Protein AF-A0A4Q2ZAW3-F1 (afdb_monomer_lite)

pLDDT: mean 77.74, std 11.3, range [49.44, 93.0]

Foldseek 3Di:
DVVLVVLQVVPVDQCRSLVVQLCVQLVVVLVVLVVVLLVVADVVLVVVCVVVVHDPVCCCPVGSCVRSVLVSLVSVLVSVLSSLVSSVVSCVSGRVDDLVVVLVVCVVVVVVVSNVVSVVVSVVVSVVVSVVSVVVSCVPCVPVPPPDPVVVVVVCVVCVVVVVVVVVVVVVPDPPDDD

Structure (mmCIF, N/CA/C/O backbone):
data_AF-A0A4Q2ZAW3-F1
#
_entry.id   AF-A0A4Q2ZAW3-F1
#
loop_
_atom_site.group_PDB
_atom_site.id
_atom_site.type_symbol
_atom_site.label_atom_id
_atom_site.label_alt_id
_atom_site.label_comp_id
_atom_site.label_asym_id
_atom_site.label_entity_id
_atom_site.label_seq_id
_atom_site.pdbx_PDB_ins_code
_atom_site.Cartn_x
_atom_site.Cartn_y
_atom_site.Cartn_z
_atom_site.occupancy
_atom_site.B_iso_or_equiv
_atom_site.auth_seq_id
_atom_site.auth_comp_id
_atom_site.auth_asym_id
_atom_site.auth_atom_id
_atom_site.pdbx_PDB_model_num
ATOM 1 N N . PRO A 1 1 ? 21.892 -3.979 -0.605 1.00 58.34 1 PRO A N 1
ATOM 2 C CA . PRO A 1 1 ? 22.728 -4.807 -1.514 1.00 58.34 1 PRO A CA 1
ATOM 3 C C . PRO A 1 1 ? 22.930 -6.256 -1.031 1.00 58.34 1 PRO A C 1
ATOM 5 O O . PRO A 1 1 ? 22.747 -7.171 -1.820 1.00 58.34 1 PRO A O 1
ATOM 8 N N . THR A 1 2 ? 23.252 -6.481 0.249 1.00 69.00 2 THR A N 1
ATOM 9 C CA . THR A 1 2 ? 23.641 -7.805 0.787 1.00 69.00 2 THR A CA 1
ATOM 10 C C . THR A 1 2 ? 22.485 -8.792 0.999 1.00 69.00 2 THR A C 1
ATOM 12 O O . THR A 1 2 ? 22.641 -9.984 0.761 1.00 69.00 2 THR A O 1
ATOM 15 N N . PHE A 1 3 ? 21.294 -8.330 1.390 1.00 68.94 3 PHE A N 1
ATOM 16 C CA . PHE A 1 3 ? 20.129 -9.221 1.536 1.00 68.94 3 PHE A CA 1
ATOM 17 C C . PHE A 1 3 ? 19.653 -9.809 0.203 1.00 68.94 3 PHE A C 1
ATOM 19 O O . PHE A 1 3 ? 19.208 -10.952 0.146 1.00 68.94 3 PHE A O 1
ATOM 26 N N . SER A 1 4 ? 19.793 -9.049 -0.883 1.00 66.75 4 SER A N 1
ATOM 27 C CA . SER A 1 4 ? 19.370 -9.498 -2.208 1.00 66.75 4 SER A CA 1
ATOM 28 C C . SER A 1 4 ? 20.226 -10.635 -2.747 1.00 66.75 4 SER A C 1
ATOM 30 O O . SER A 1 4 ? 19.696 -11.558 -3.356 1.00 66.75 4 SER A O 1
ATOM 32 N N . THR A 1 5 ? 21.536 -10.600 -2.501 1.00 68.25 5 THR A N 1
ATOM 33 C CA . THR A 1 5 ? 22.443 -11.668 -2.934 1.00 68.25 5 THR A CA 1
ATOM 34 C C . THR A 1 5 ? 22.176 -12.965 -2.177 1.00 68.25 5 THR A C 1
ATOM 36 O O . THR A 1 5 ? 22.236 -14.034 -2.772 1.00 68.25 5 THR A O 1
ATOM 39 N N . LEU A 1 6 ? 21.807 -12.881 -0.892 1.00 69.25 6 LEU A N 1
ATOM 40 C CA . LEU A 1 6 ? 21.395 -14.048 -0.107 1.00 69.25 6 LEU A CA 1
ATOM 41 C C . LEU A 1 6 ? 20.085 -14.654 -0.621 1.00 69.25 6 LEU A C 1
ATOM 43 O O . LEU A 1 6 ? 19.993 -15.869 -0.755 1.00 69.25 6 LEU A O 1
ATOM 47 N N . LEU A 1 7 ? 19.089 -13.829 -0.955 1.00 70.81 7 LEU A N 1
ATOM 48 C CA . LEU A 1 7 ? 17.811 -14.307 -1.493 1.00 70.81 7 LEU A CA 1
ATOM 49 C C . LEU A 1 7 ? 17.970 -15.017 -2.834 1.00 70.81 7 LEU A C 1
ATOM 51 O O . LEU A 1 7 ? 17.386 -16.078 -3.021 1.00 70.81 7 LEU A O 1
ATOM 55 N N . VAL A 1 8 ? 18.785 -14.470 -3.736 1.00 67.38 8 VAL A N 1
ATOM 56 C CA . VAL A 1 8 ? 19.089 -15.110 -5.026 1.00 67.38 8 VAL A CA 1
ATOM 57 C C . VAL A 1 8 ? 19.875 -16.412 -4.834 1.00 67.38 8 VAL A C 1
ATOM 59 O O . VAL A 1 8 ? 19.654 -17.367 -5.567 1.00 67.38 8 VAL A O 1
ATOM 62 N N . ALA A 1 9 ? 20.765 -16.479 -3.839 1.00 65.69 9 ALA A N 1
ATOM 63 C CA . ALA A 1 9 ? 21.543 -17.685 -3.560 1.00 65.69 9 ALA A CA 1
ATOM 64 C C . ALA A 1 9 ? 20.715 -18.808 -2.905 1.00 65.69 9 ALA A C 1
ATOM 66 O O . ALA A 1 9 ? 20.934 -19.980 -3.197 1.00 65.69 9 ALA A O 1
ATOM 67 N N . VAL A 1 10 ? 19.780 -18.462 -2.014 1.00 71.62 10 VAL A N 1
ATOM 68 C CA . VAL A 1 10 ? 18.961 -19.432 -1.263 1.00 71.62 10 VAL A CA 1
ATOM 69 C C . VAL A 1 10 ? 17.733 -19.883 -2.055 1.00 71.62 10 VAL A C 1
ATOM 71 O O . VAL A 1 10 ? 17.334 -21.042 -1.967 1.00 71.62 10 VAL A O 1
ATOM 74 N N . LEU A 1 11 ? 17.117 -18.991 -2.833 1.00 72.88 11 LEU A N 1
ATOM 75 C CA . LEU A 1 11 ? 15.939 -19.308 -3.634 1.00 72.88 11 LEU A CA 1
ATOM 76 C C . LEU A 1 11 ? 16.386 -19.714 -5.043 1.00 72.88 11 LEU A C 1
ATOM 78 O O . LEU A 1 11 ? 16.574 -18.869 -5.909 1.00 72.88 11 LEU A O 1
ATOM 82 N N . SER A 1 12 ? 16.516 -21.021 -5.292 1.00 59.00 12 SER A N 1
ATOM 83 C CA . SER A 1 12 ? 16.915 -21.567 -6.605 1.00 59.00 12 SER A CA 1
ATOM 84 C C . SER A 1 12 ? 15.870 -21.397 -7.724 1.00 59.00 12 SER A C 1
ATOM 86 O O . SER A 1 12 ? 16.080 -21.884 -8.831 1.00 59.00 12 SER A O 1
ATOM 88 N N . ALA A 1 13 ? 14.734 -20.746 -7.459 1.00 68.19 13 ALA A N 1
ATOM 89 C CA . ALA A 1 13 ? 13.701 -20.479 -8.458 1.00 68.19 13 ALA A CA 1
ATOM 90 C C . ALA A 1 13 ? 13.926 -19.114 -9.130 1.00 68.19 13 ALA A C 1
ATOM 92 O O . ALA A 1 13 ? 14.273 -18.147 -8.461 1.00 68.19 13 ALA A O 1
ATOM 93 N N . HIS A 1 14 ? 13.669 -19.014 -10.438 1.00 68.06 14 HIS A N 1
ATOM 94 C CA . HIS A 1 14 ? 13.950 -17.804 -11.224 1.00 68.06 14 HIS A CA 1
ATOM 95 C C . HIS A 1 14 ? 13.206 -16.543 -10.737 1.00 68.06 14 HIS A C 1
ATOM 97 O O . HIS A 1 14 ? 13.797 -15.464 -10.722 1.00 68.06 14 HIS A O 1
ATOM 103 N N . ASP A 1 15 ? 11.953 -16.676 -10.285 1.00 71.81 15 ASP A N 1
ATOM 104 C CA . ASP A 1 15 ? 11.104 -15.525 -9.923 1.00 71.81 15 ASP A CA 1
ATOM 105 C C . ASP A 1 15 ? 10.941 -15.311 -8.409 1.00 71.81 15 ASP A C 1
ATOM 107 O O . ASP A 1 15 ? 10.597 -14.216 -7.956 1.00 71.81 15 ASP A O 1
ATOM 111 N N . ALA A 1 16 ? 11.223 -16.331 -7.593 1.00 78.44 16 ALA A N 1
ATOM 112 C CA . ALA A 1 16 ? 11.040 -16.267 -6.142 1.00 78.44 16 ALA A CA 1
ATOM 113 C C . ALA A 1 16 ? 11.877 -15.169 -5.442 1.00 78.44 16 ALA A C 1
ATOM 115 O O . ALA A 1 16 ? 11.331 -14.506 -4.553 1.00 78.44 16 ALA A O 1
ATOM 116 N N . PRO A 1 17 ? 13.145 -14.897 -5.830 1.00 79.62 17 PRO A N 1
ATOM 117 C CA . PRO A 1 17 ? 13.932 -13.819 -5.234 1.00 79.62 17 PRO A CA 1
ATOM 118 C C . PRO A 1 17 ? 13.275 -12.447 -5.388 1.00 79.62 17 PRO A C 1
ATOM 120 O O . PRO A 1 17 ? 13.340 -11.631 -4.469 1.00 79.62 17 PRO A O 1
ATOM 123 N N . LYS A 1 18 ? 12.604 -12.201 -6.522 1.00 81.44 18 LYS A N 1
ATOM 124 C CA . LYS A 1 18 ? 11.957 -10.916 -6.810 1.00 81.44 18 LYS A CA 1
ATOM 125 C C . LYS A 1 18 ? 10.805 -10.660 -5.840 1.00 81.44 18 LYS A C 1
ATOM 127 O O . LYS A 1 18 ? 10.748 -9.616 -5.196 1.00 81.44 18 LYS A O 1
ATOM 132 N N . VAL A 1 19 ? 9.925 -11.648 -5.675 1.00 85.06 19 VAL A N 1
ATOM 133 C CA . VAL A 1 19 ? 8.764 -11.547 -4.776 1.00 85.06 19 VAL A CA 1
ATOM 134 C C . VAL A 1 19 ? 9.204 -11.429 -3.318 1.00 85.06 19 VAL A C 1
ATOM 136 O O . VAL A 1 19 ? 8.680 -10.598 -2.577 1.00 85.06 19 VAL A O 1
ATOM 139 N N . ALA A 1 20 ? 10.200 -12.214 -2.906 1.00 85.44 20 ALA A N 1
ATOM 140 C CA . ALA A 1 20 ? 10.709 -12.182 -1.541 1.00 85.44 20 ALA A CA 1
ATOM 141 C C . ALA A 1 20 ? 11.342 -10.827 -1.177 1.00 85.44 20 ALA A C 1
ATOM 143 O O . ALA A 1 20 ? 11.163 -10.350 -0.056 1.00 85.44 20 ALA A O 1
ATOM 144 N N . LEU A 1 21 ? 12.026 -10.176 -2.125 1.00 85.31 21 LEU A N 1
ATOM 145 C CA . LEU A 1 21 ? 12.571 -8.829 -1.937 1.00 85.31 21 LEU A CA 1
ATOM 146 C C . LEU A 1 21 ? 11.481 -7.794 -1.685 1.00 85.31 21 LEU A C 1
ATOM 148 O O . LEU A 1 21 ? 11.589 -7.020 -0.734 1.00 85.31 21 LEU A O 1
ATOM 152 N N . VAL A 1 22 ? 10.426 -7.802 -2.504 1.00 88.69 22 VAL A N 1
ATOM 153 C CA . VAL A 1 22 ? 9.289 -6.895 -2.310 1.00 88.69 22 VAL A CA 1
ATOM 154 C C . VAL A 1 22 ? 8.639 -7.161 -0.957 1.00 88.69 22 VAL A C 1
ATOM 156 O O . VAL A 1 22 ? 8.457 -6.230 -0.179 1.00 88.69 22 VAL A O 1
ATOM 159 N N . PHE A 1 23 ? 8.381 -8.430 -0.632 1.00 88.62 23 PHE A N 1
ATOM 160 C CA . PHE A 1 23 ? 7.751 -8.820 0.625 1.00 88.62 23 PHE A CA 1
ATOM 161 C C . PHE A 1 23 ? 8.530 -8.323 1.848 1.00 88.62 23 PHE A C 1
ATOM 163 O O . PHE A 1 23 ? 7.966 -7.645 2.706 1.00 88.62 23 PHE A O 1
ATOM 170 N N . ILE A 1 24 ? 9.832 -8.606 1.916 1.00 87.88 24 ILE A N 1
ATOM 171 C CA . ILE A 1 24 ? 10.682 -8.195 3.041 1.00 87.88 24 ILE A CA 1
ATOM 172 C C . ILE A 1 24 ? 10.792 -6.666 3.107 1.00 87.88 24 ILE A C 1
ATOM 174 O O . ILE A 1 24 ? 10.762 -6.100 4.198 1.00 87.88 24 ILE A O 1
ATOM 178 N N . GLY A 1 25 ? 10.866 -5.992 1.957 1.00 86.81 25 GLY A N 1
ATOM 179 C CA . GLY A 1 25 ? 10.927 -4.534 1.879 1.00 86.81 25 GLY A CA 1
ATOM 180 C C . GLY A 1 25 ? 9.664 -3.830 2.381 1.00 86.81 25 GLY A C 1
ATOM 181 O O . GLY A 1 25 ? 9.747 -2.754 2.976 1.00 86.81 25 GLY A O 1
ATOM 182 N N . THR A 1 26 ? 8.492 -4.441 2.190 1.00 90.19 26 THR A N 1
ATOM 183 C CA . THR A 1 26 ? 7.205 -3.826 2.542 1.00 90.19 26 THR A CA 1
ATOM 184 C C . THR A 1 26 ? 6.646 -4.285 3.882 1.00 90.19 26 THR A C 1
ATOM 186 O O . THR A 1 26 ? 5.933 -3.518 4.527 1.00 90.19 26 THR A O 1
ATOM 189 N N . VAL A 1 27 ? 6.944 -5.511 4.331 1.00 90.50 27 VAL A N 1
ATOM 190 C CA . VAL A 1 27 ? 6.265 -6.116 5.491 1.00 90.50 27 VAL A CA 1
ATOM 191 C C . VAL A 1 27 ? 6.503 -5.331 6.780 1.00 90.50 27 VAL A C 1
ATOM 193 O O . VAL A 1 27 ? 5.560 -5.079 7.528 1.00 90.50 27 VAL A O 1
ATOM 196 N N . PHE A 1 28 ? 7.734 -4.867 7.018 1.00 90.31 28 PHE A N 1
ATOM 197 C CA . PHE A 1 28 ? 8.068 -4.116 8.230 1.00 90.31 28 PHE A CA 1
ATOM 198 C C . PHE A 1 28 ? 7.324 -2.781 8.288 1.00 90.31 28 PHE A C 1
ATOM 200 O O . PHE A 1 28 ? 6.728 -2.445 9.311 1.00 90.31 28 PHE A O 1
ATOM 207 N N . GLN A 1 29 ? 7.300 -2.049 7.173 1.00 90.75 29 GLN A N 1
ATOM 208 C CA . GLN A 1 29 ? 6.582 -0.782 7.087 1.00 90.75 29 GLN A CA 1
ATOM 209 C C . GLN A 1 29 ? 5.069 -0.992 7.198 1.00 90.75 29 GLN A C 1
ATOM 211 O O . GLN A 1 29 ? 4.393 -0.224 7.879 1.00 90.75 29 GLN A O 1
ATOM 216 N N . MET A 1 30 ? 4.540 -2.054 6.584 1.00 92.75 30 MET A N 1
ATOM 217 C CA . MET A 1 30 ? 3.120 -2.391 6.650 1.00 92.75 30 MET A CA 1
ATOM 218 C C . MET A 1 30 ? 2.662 -2.618 8.092 1.00 92.75 30 MET A C 1
ATOM 220 O O . MET A 1 30 ? 1.658 -2.045 8.504 1.00 92.75 30 MET A O 1
ATOM 224 N N . VAL A 1 31 ? 3.416 -3.381 8.890 1.00 93.00 31 VAL A N 1
ATOM 225 C CA . VAL A 1 31 ? 3.076 -3.633 10.302 1.00 93.00 31 VAL A CA 1
ATOM 226 C C . VAL A 1 31 ? 3.052 -2.337 11.119 1.00 93.00 31 VAL A C 1
ATOM 228 O O . VAL A 1 31 ? 2.126 -2.122 11.904 1.00 93.00 31 VAL A O 1
ATOM 231 N N . LEU A 1 32 ? 4.030 -1.447 10.917 1.00 92.62 32 LEU A N 1
ATOM 232 C CA . LEU A 1 32 ? 4.093 -0.161 11.620 1.00 92.62 32 LEU A CA 1
ATOM 233 C C . LEU A 1 32 ? 2.906 0.740 11.278 1.00 92.62 32 LEU A C 1
ATOM 235 O O . LEU A 1 32 ? 2.297 1.335 12.169 1.00 92.62 32 LEU A O 1
ATOM 239 N N . VAL A 1 33 ? 2.569 0.820 9.992 1.00 92.44 33 VAL A N 1
ATOM 240 C CA . VAL A 1 33 ? 1.446 1.620 9.507 1.00 92.44 33 VAL A CA 1
ATOM 241 C C . VAL A 1 33 ? 0.134 1.073 10.064 1.00 92.44 33 VAL A C 1
ATOM 243 O O . VAL A 1 33 ? -0.581 1.818 10.721 1.00 92.44 33 VAL A O 1
ATOM 246 N N . VAL A 1 34 ? -0.119 -0.235 9.951 1.00 91.81 34 VAL A N 1
ATOM 247 C CA . VAL A 1 34 ? -1.325 -0.877 10.503 1.00 91.81 34 VAL A CA 1
ATOM 248 C C . VAL A 1 34 ? -1.453 -0.643 12.011 1.00 91.81 34 VAL A C 1
ATOM 250 O O . VAL A 1 34 ? -2.538 -0.324 12.495 1.00 91.81 34 VAL A O 1
ATOM 253 N N . SER A 1 35 ? -0.356 -0.748 12.771 1.00 91.81 35 SER A N 1
ATOM 254 C CA . SER A 1 35 ? -0.375 -0.475 14.215 1.00 91.81 35 SER A CA 1
ATOM 255 C C . SER A 1 35 ? -0.674 0.988 14.546 1.00 91.81 35 SER A C 1
ATOM 257 O O . SER A 1 35 ? -1.182 1.273 15.631 1.00 91.81 35 SER A O 1
ATOM 259 N N . LYS A 1 36 ? -0.318 1.925 13.665 1.00 91.31 36 LYS A N 1
ATOM 260 C CA . LYS A 1 36 ? -0.669 3.336 13.818 1.00 91.31 36 LYS A CA 1
ATOM 261 C C . LYS A 1 36 ? -2.146 3.548 13.495 1.00 91.31 36 LYS A C 1
ATOM 263 O O . LYS A 1 36 ? -2.834 4.197 14.275 1.00 91.31 36 LYS A O 1
ATOM 268 N N . THR A 1 37 ? -2.641 2.970 12.403 1.00 89.81 37 THR A N 1
ATOM 269 C CA . THR A 1 37 ? -4.038 3.091 11.964 1.00 89.81 37 THR A CA 1
ATOM 270 C C . THR A 1 37 ? -5.011 2.525 12.995 1.00 89.81 37 THR A C 1
ATOM 272 O O . THR A 1 37 ? -6.030 3.147 13.282 1.00 89.81 37 THR A O 1
ATOM 275 N N . THR A 1 38 ? -4.686 1.385 13.615 1.00 88.81 38 THR A N 1
ATOM 276 C CA . THR A 1 38 ? -5.524 0.780 14.667 1.00 88.81 38 THR A CA 1
ATOM 277 C C . THR A 1 38 ? -5.668 1.670 15.900 1.00 88.81 38 THR A C 1
ATOM 279 O O . THR A 1 38 ? -6.713 1.649 16.543 1.00 88.81 38 THR A O 1
ATOM 282 N N . ARG A 1 39 ? -4.656 2.489 16.211 1.00 87.19 39 ARG A N 1
ATOM 283 C CA . ARG A 1 39 ? -4.675 3.438 17.338 1.00 87.19 39 ARG A CA 1
ATOM 284 C C . ARG A 1 39 ? -5.457 4.723 17.060 1.00 87.19 39 ARG A C 1
ATOM 286 O O . ARG A 1 39 ? -5.699 5.472 17.997 1.00 87.19 39 ARG A O 1
ATOM 293 N N . LEU A 1 40 ? -5.825 4.995 15.806 1.00 85.31 40 LEU A N 1
ATOM 294 C CA . LEU A 1 40 ? -6.635 6.166 15.440 1.00 85.31 40 LEU A CA 1
ATOM 295 C C . LEU A 1 40 ? -8.133 5.961 15.703 1.00 85.31 40 LEU A C 1
ATOM 297 O O . LEU A 1 40 ? -8.907 6.903 15.545 1.00 85.31 40 LEU A O 1
ATOM 301 N N . LEU A 1 41 ? -8.549 4.745 16.063 1.00 87.94 41 LEU A N 1
ATOM 302 C CA . LEU A 1 41 ? -9.934 4.444 16.402 1.00 87.94 41 LEU A CA 1
ATOM 303 C C . LEU A 1 41 ? -10.342 5.162 17.696 1.00 87.94 41 LEU A C 1
ATOM 305 O O . LEU A 1 41 ? -9.585 5.170 18.666 1.00 87.94 41 LEU A O 1
ATOM 309 N N . ASP A 1 42 ? -11.553 5.718 17.714 1.00 87.31 42 ASP A N 1
ATOM 310 C CA . ASP A 1 42 ? -12.106 6.374 18.897 1.00 87.31 42 ASP A CA 1
ATOM 311 C C . ASP A 1 42 ? -12.270 5.361 20.051 1.00 87.31 42 ASP A C 1
ATOM 313 O O . ASP A 1 42 ? -13.002 4.373 19.892 1.00 87.31 42 ASP A O 1
ATOM 317 N N . PRO A 1 43 ? -11.622 5.573 21.213 1.00 86.88 43 PRO A N 1
ATOM 318 C CA . PRO A 1 43 ? -11.788 4.703 22.373 1.00 86.88 43 PRO A CA 1
ATOM 319 C C . PRO A 1 43 ? -13.248 4.599 22.839 1.00 86.88 43 PRO A C 1
ATOM 321 O O . PRO A 1 43 ? -13.631 3.543 23.343 1.00 86.88 43 PRO A O 1
ATOM 324 N N . ALA A 1 44 ? -14.093 5.608 22.590 1.00 88.12 44 ALA A N 1
ATOM 325 C CA . ALA A 1 44 ? -15.511 5.568 22.950 1.00 88.12 44 ALA A CA 1
ATOM 326 C C . ALA A 1 44 ? -16.277 4.442 22.230 1.00 88.12 44 ALA A C 1
ATOM 328 O O . ALA A 1 44 ? -17.154 3.809 22.821 1.00 88.12 44 ALA A O 1
ATOM 329 N N . LEU A 1 45 ? -15.916 4.126 20.977 1.00 87.19 45 LEU A N 1
ATOM 330 C CA . LEU A 1 45 ? -16.489 2.985 20.244 1.00 87.19 45 LEU A CA 1
ATOM 331 C C . LEU A 1 45 ? -16.106 1.652 20.898 1.00 87.19 45 LEU A C 1
ATOM 333 O O . LEU A 1 45 ? -16.895 0.705 20.912 1.00 87.19 45 LEU A O 1
ATOM 337 N N . LEU A 1 46 ? -14.895 1.582 21.453 1.00 88.88 46 LEU A N 1
ATOM 338 C CA . LEU A 1 46 ? -14.388 0.406 22.147 1.00 88.88 46 LEU A CA 1
ATOM 339 C C . LEU A 1 46 ? -15.091 0.201 23.492 1.00 88.88 46 LEU A C 1
ATOM 341 O O . LEU A 1 46 ? -15.455 -0.926 23.825 1.00 88.88 46 LEU A O 1
ATOM 345 N N . GLU A 1 47 ? -15.289 1.281 24.247 1.00 89.69 47 GLU A N 1
ATOM 346 C CA . GLU A 1 47 ? -15.981 1.273 25.537 1.00 89.69 47 GLU A CA 1
ATOM 347 C C . GLU A 1 47 ? -17.467 0.932 25.371 1.00 89.69 47 GLU A C 1
ATOM 349 O O . GLU A 1 47 ? -17.975 0.056 26.069 1.00 89.69 47 GLU A O 1
ATOM 354 N N . ALA A 1 48 ? -18.152 1.522 24.385 1.00 89.75 48 ALA A N 1
ATOM 355 C CA . ALA A 1 48 ? -19.553 1.217 24.086 1.00 89.75 48 ALA A CA 1
ATOM 356 C C . ALA A 1 48 ? -19.770 -0.256 23.693 1.00 89.75 48 ALA A C 1
ATOM 358 O O . ALA A 1 48 ? -20.747 -0.888 24.094 1.00 89.75 48 ALA A O 1
ATOM 359 N N . ALA A 1 49 ? -18.846 -0.846 22.933 1.00 89.31 49 ALA A N 1
ATOM 360 C CA . ALA A 1 49 ? -18.920 -2.264 22.592 1.00 89.31 49 ALA A CA 1
ATOM 361 C C . ALA A 1 49 ? -18.714 -3.172 23.816 1.00 89.31 49 ALA A C 1
ATOM 363 O O . ALA A 1 49 ? -19.350 -4.223 23.926 1.00 89.31 49 ALA A O 1
ATOM 364 N N . GLN A 1 50 ? -17.842 -2.770 24.745 1.00 89.75 50 GLN A N 1
ATOM 365 C CA . GLN A 1 50 ? -17.596 -3.507 25.985 1.00 89.75 50 GLN A CA 1
ATOM 366 C C . GLN A 1 50 ? -18.798 -3.449 26.934 1.00 89.75 50 GLN A C 1
ATOM 368 O O . GLN A 1 50 ? -19.148 -4.478 27.511 1.00 89.75 50 GLN A O 1
ATOM 373 N N . THR A 1 51 ? -19.481 -2.303 27.051 1.00 91.38 51 THR A N 1
ATOM 374 C CA . THR A 1 51 ? -20.700 -2.186 27.877 1.00 91.38 51 THR A CA 1
ATOM 375 C C . THR A 1 51 ? -21.867 -3.009 27.326 1.00 91.38 51 THR A C 1
ATOM 377 O O . THR A 1 51 ? -22.666 -3.530 28.099 1.00 91.38 51 THR A O 1
ATOM 380 N N . LEU A 1 52 ? -21.920 -3.216 26.007 1.00 90.19 52 LEU A N 1
ATOM 381 C CA . LEU A 1 52 ? -22.864 -4.122 25.338 1.00 90.19 52 LEU A CA 1
ATOM 382 C C . LEU A 1 52 ? -22.492 -5.615 25.463 1.00 90.19 52 LEU A C 1
ATOM 384 O O . LEU A 1 52 ? -23.197 -6.471 24.928 1.00 90.19 52 LEU A O 1
ATOM 388 N N . GLY A 1 53 ? -21.398 -5.954 26.155 1.00 89.94 53 GLY A N 1
ATOM 389 C CA . GLY A 1 53 ? -20.978 -7.338 26.392 1.00 89.94 53 GLY A CA 1
ATOM 390 C C . GLY A 1 53 ? -20.269 -8.003 25.207 1.00 89.94 53 GLY A C 1
ATOM 391 O O . GLY A 1 53 ? -20.258 -9.234 25.107 1.00 89.94 53 GLY A O 1
ATOM 392 N N . ALA A 1 54 ? -19.678 -7.228 24.290 1.00 88.25 54 ALA A N 1
ATOM 393 C CA . ALA A 1 54 ? -18.964 -7.788 23.145 1.00 88.25 54 ALA A CA 1
ATOM 394 C C . ALA A 1 54 ? -17.744 -8.621 23.579 1.00 88.25 54 ALA A C 1
ATOM 396 O O . ALA A 1 54 ? -16.890 -8.182 24.351 1.00 88.25 54 ALA A O 1
ATOM 397 N N . LYS A 1 55 ? -17.616 -9.830 23.021 1.00 90.31 55 LYS A N 1
ATOM 398 C CA . LYS A 1 55 ? -16.432 -10.685 23.214 1.00 90.31 55 LYS A CA 1
ATOM 399 C C . LYS A 1 55 ? -15.212 -10.097 22.480 1.00 90.31 55 LYS A C 1
ATOM 401 O O . LYS A 1 55 ? -15.394 -9.470 21.438 1.00 90.31 55 LYS A O 1
ATOM 406 N N . PRO A 1 56 ? -13.962 -10.399 22.891 1.00 86.06 56 PRO A N 1
ATOM 407 C CA . PRO A 1 56 ? -12.753 -9.849 22.259 1.00 86.06 56 PRO A CA 1
ATOM 408 C C . PRO A 1 56 ? -12.681 -10.060 20.739 1.00 86.06 56 PRO A C 1
ATOM 410 O O . PRO A 1 56 ? -12.291 -9.166 19.996 1.00 86.06 56 PRO A O 1
ATOM 413 N N . ARG A 1 57 ? -13.119 -11.229 20.250 1.00 89.56 57 ARG A N 1
ATOM 414 C CA . ARG A 1 57 ? -13.187 -11.512 18.806 1.00 89.56 57 ARG A CA 1
ATOM 415 C C . ARG A 1 57 ? -14.214 -10.636 18.084 1.00 89.56 57 ARG A C 1
ATOM 417 O O . ARG A 1 57 ? -13.921 -10.134 17.008 1.00 89.56 57 ARG A O 1
ATOM 424 N N . GLN A 1 58 ? -15.379 -10.432 18.696 1.00 87.25 58 GLN A N 1
ATOM 425 C CA . GLN A 1 58 ? -16.463 -9.608 18.155 1.00 87.25 58 GLN A CA 1
ATOM 426 C C . GLN A 1 58 ? -16.076 -8.126 18.133 1.00 87.25 58 GLN A C 1
ATOM 428 O O . GLN A 1 58 ? -16.422 -7.408 17.204 1.00 87.25 58 GLN A O 1
ATOM 433 N N . LEU A 1 59 ? -15.306 -7.688 19.126 1.00 87.81 59 LEU A N 1
ATOM 434 C CA . LEU A 1 59 ? -14.774 -6.335 19.218 1.00 87.81 59 LEU A CA 1
ATOM 435 C C . LEU A 1 59 ? -13.795 -6.053 18.062 1.00 87.81 59 LEU A C 1
ATOM 437 O O . LEU A 1 59 ? -13.904 -5.024 17.398 1.00 87.81 59 LEU A O 1
ATOM 441 N N . ILE A 1 60 ? -12.917 -7.007 17.726 1.00 88.12 60 ILE A N 1
ATOM 442 C CA . ILE A 1 60 ? -12.014 -6.875 16.573 1.00 88.12 60 ILE A CA 1
ATOM 443 C C . ILE A 1 60 ? -12.795 -6.860 15.254 1.00 88.12 60 ILE A C 1
ATOM 445 O O . ILE A 1 60 ? -12.609 -5.946 14.457 1.00 88.12 60 ILE A O 1
ATOM 449 N N . THR A 1 61 ? -13.662 -7.843 14.999 1.00 87.88 61 THR A N 1
ATOM 450 C CA . THR A 1 61 ? -14.292 -7.995 13.675 1.00 87.88 61 THR A CA 1
ATOM 451 C C . THR A 1 61 ? -15.412 -6.998 13.409 1.00 87.88 61 THR A C 1
ATOM 453 O O . THR A 1 61 ? -15.572 -6.582 12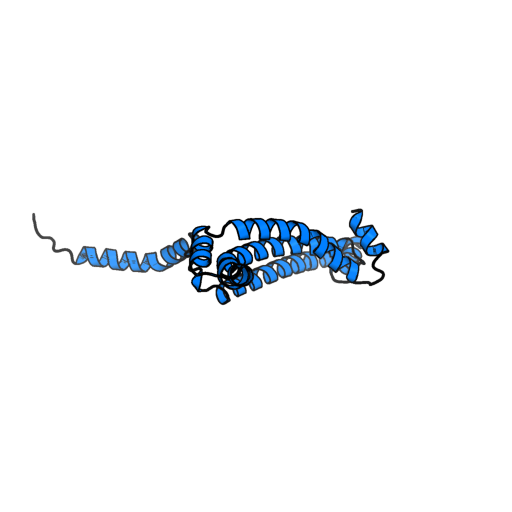.267 1.00 87.88 61 THR A O 1
ATOM 456 N N . ASN A 1 62 ? -16.186 -6.614 14.429 1.00 86.62 62 ASN A N 1
ATOM 457 C CA . ASN A 1 62 ? -17.409 -5.826 14.237 1.00 86.62 62 ASN A CA 1
ATOM 458 C C . ASN A 1 62 ? -17.241 -4.347 14.593 1.00 86.62 62 ASN A C 1
ATOM 460 O O . ASN A 1 62 ? -18.095 -3.552 14.220 1.00 86.62 62 ASN A O 1
ATOM 464 N N . VAL A 1 63 ? -16.178 -3.975 15.312 1.00 86.62 63 VAL A N 1
ATOM 465 C CA . VAL A 1 63 ? -15.947 -2.586 15.741 1.00 86.62 63 VAL A CA 1
ATOM 466 C C . VAL A 1 63 ? -14.639 -2.070 15.169 1.00 86.62 63 VAL A C 1
ATOM 468 O O . VAL A 1 63 ? -14.642 -1.114 14.398 1.00 86.62 63 VAL A O 1
ATOM 471 N N . VAL A 1 64 ? -13.524 -2.737 15.485 1.00 87.19 64 VAL A N 1
ATOM 472 C CA . VAL A 1 64 ? -12.199 -2.274 15.056 1.00 87.19 64 VAL A CA 1
ATOM 473 C C . VAL A 1 64 ? -12.070 -2.359 13.543 1.00 87.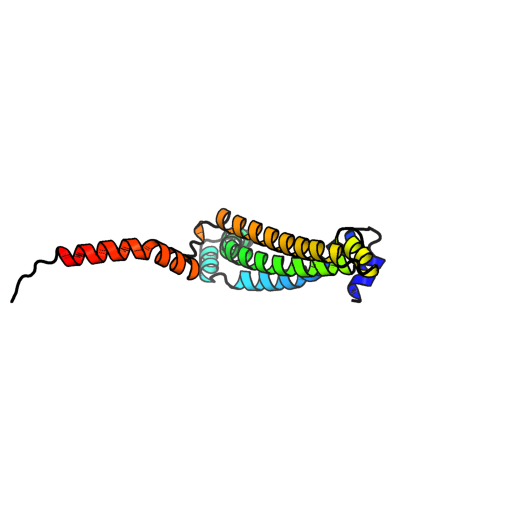19 64 VAL A C 1
ATOM 475 O O . VAL A 1 64 ? -11.825 -1.338 12.910 1.00 87.19 64 VAL A O 1
ATOM 478 N N . LEU A 1 65 ? -12.276 -3.545 12.961 1.00 87.19 65 LEU A N 1
ATOM 479 C CA . LEU A 1 65 ? -12.082 -3.793 11.534 1.00 87.19 65 LEU A CA 1
ATOM 480 C C . LEU A 1 65 ? -12.883 -2.818 10.652 1.00 87.19 65 LEU A C 1
ATOM 482 O O . LEU A 1 65 ? -12.240 -2.149 9.849 1.00 87.19 65 LEU A O 1
ATOM 486 N N . PRO A 1 66 ? -14.218 -2.657 10.802 1.00 85.94 66 PRO A N 1
ATOM 487 C CA . PRO A 1 66 ? -14.978 -1.704 9.991 1.00 85.94 66 PRO A CA 1
ATOM 488 C C . PRO A 1 66 ? -14.657 -0.241 10.324 1.00 85.94 66 PRO A C 1
ATOM 490 O O . PRO A 1 66 ? -14.671 0.590 9.419 1.00 85.94 66 PRO A O 1
ATOM 493 N N . GLY A 1 67 ? -14.332 0.081 11.582 1.00 85.38 67 GLY A N 1
ATOM 494 C CA . GLY A 1 67 ? -14.018 1.449 12.001 1.00 85.38 67 GLY A CA 1
ATOM 495 C C . GLY A 1 67 ? -12.699 1.978 11.433 1.00 85.38 67 GLY A C 1
ATOM 496 O O . GLY A 1 67 ? -12.594 3.161 11.118 1.00 85.38 67 GLY A O 1
ATOM 497 N N . ILE A 1 68 ? -11.695 1.111 11.258 1.00 89.19 68 ILE A N 1
ATOM 498 C CA . ILE A 1 68 ? -10.394 1.506 10.694 1.00 89.19 68 ILE A CA 1
ATOM 499 C C . ILE A 1 68 ? -10.270 1.239 9.197 1.00 89.19 68 ILE A C 1
ATOM 501 O O . ILE A 1 68 ? -9.342 1.756 8.584 1.00 89.19 68 ILE A O 1
ATOM 505 N N . LEU A 1 69 ? -11.170 0.445 8.609 1.00 86.81 69 LEU A N 1
ATOM 506 C CA . LEU A 1 69 ? -11.113 0.007 7.214 1.00 86.81 69 LEU A CA 1
ATOM 507 C C . LEU A 1 69 ? -10.848 1.137 6.194 1.00 86.81 69 LEU A C 1
ATOM 509 O O . LEU A 1 69 ? -9.958 0.957 5.362 1.00 86.81 69 LEU A O 1
ATOM 513 N N . PRO A 1 70 ? -11.525 2.304 6.250 1.00 83.38 70 PRO A N 1
ATOM 514 C CA . PRO A 1 70 ? -11.260 3.390 5.302 1.00 83.38 70 PRO A CA 1
ATOM 515 C C . PRO A 1 70 ? -9.884 4.040 5.501 1.00 83.38 70 PRO A C 1
ATOM 517 O O . PRO A 1 70 ? -9.188 4.359 4.535 1.00 83.38 70 PRO A O 1
ATOM 520 N N . ASN A 1 71 ? -9.439 4.212 6.748 1.00 85.69 71 ASN A N 1
ATOM 521 C CA . ASN A 1 71 ? -8.099 4.732 7.033 1.00 85.69 71 ASN A CA 1
ATOM 522 C C . ASN A 1 71 ? -7.024 3.725 6.603 1.00 85.69 71 ASN A C 1
ATOM 524 O O . ASN A 1 71 ? -6.051 4.100 5.955 1.00 85.69 71 ASN A O 1
ATOM 528 N N . LEU A 1 72 ? -7.260 2.439 6.864 1.00 88.69 72 LEU A N 1
ATOM 529 C CA . LEU A 1 72 ? -6.393 1.342 6.458 1.00 88.69 72 LEU A CA 1
ATOM 530 C C . LEU A 1 72 ? -6.266 1.271 4.936 1.00 88.69 72 LEU A C 1
ATOM 532 O O . LEU A 1 72 ? -5.172 1.054 4.433 1.00 88.69 72 LEU A O 1
ATOM 536 N N . TYR A 1 73 ? -7.349 1.499 4.194 1.00 86.88 73 TYR A N 1
ATOM 537 C CA . TYR A 1 73 ? -7.305 1.538 2.735 1.00 86.88 73 TYR A CA 1
ATOM 538 C C . TYR A 1 73 ? -6.404 2.668 2.210 1.00 86.88 73 TYR A C 1
ATOM 540 O O . TYR A 1 73 ? -5.573 2.449 1.327 1.00 86.88 73 TYR A O 1
ATOM 548 N N . ASN A 1 74 ? -6.529 3.872 2.775 1.00 85.44 74 ASN A N 1
ATOM 549 C CA . ASN A 1 74 ? -5.672 5.006 2.412 1.00 85.44 74 ASN A CA 1
ATOM 550 C C . ASN A 1 74 ? -4.194 4.714 2.697 1.00 85.44 74 ASN A C 1
ATOM 552 O O . ASN A 1 74 ? -3.327 4.968 1.861 1.00 85.44 74 ASN A O 1
ATOM 556 N N . ASP A 1 75 ? -3.922 4.124 3.854 1.00 89.62 75 ASP A N 1
ATOM 557 C CA . ASP A 1 75 ? -2.586 3.721 4.266 1.00 89.62 75 ASP A CA 1
ATOM 558 C C . ASP A 1 75 ? -2.012 2.605 3.372 1.00 89.62 75 ASP A C 1
ATOM 560 O O . ASP A 1 75 ? -0.850 2.666 2.964 1.00 89.62 75 ASP A O 1
ATOM 564 N N . LEU A 1 76 ? -2.832 1.623 2.981 1.00 87.88 76 LEU A N 1
ATOM 565 C CA . LEU A 1 76 ? -2.462 0.571 2.031 1.00 87.88 76 LEU A CA 1
ATOM 566 C C . LEU A 1 76 ? -2.110 1.138 0.654 1.00 87.88 76 LEU A C 1
ATOM 568 O O . LEU A 1 76 ? -1.178 0.650 0.021 1.00 87.88 76 LEU A O 1
ATOM 572 N N . ARG A 1 77 ? -2.791 2.193 0.196 1.00 85.50 77 ARG A N 1
ATOM 573 C CA . ARG A 1 77 ? -2.434 2.869 -1.060 1.00 85.50 77 ARG A CA 1
ATOM 574 C C . ARG A 1 77 ? -1.050 3.512 -0.987 1.00 85.50 77 ARG A C 1
ATOM 576 O O . ARG A 1 77 ? -0.254 3.361 -1.911 1.00 85.50 77 ARG A O 1
ATOM 583 N N . ILE A 1 78 ? -0.732 4.181 0.120 1.00 86.94 78 ILE A N 1
ATOM 584 C CA . ILE A 1 78 ? 0.607 4.750 0.338 1.00 86.94 78 ILE A CA 1
ATOM 585 C C . ILE A 1 78 ? 1.656 3.627 0.359 1.00 86.94 78 ILE A C 1
ATOM 587 O O . ILE A 1 78 ? 2.708 3.741 -0.273 1.00 86.94 78 IL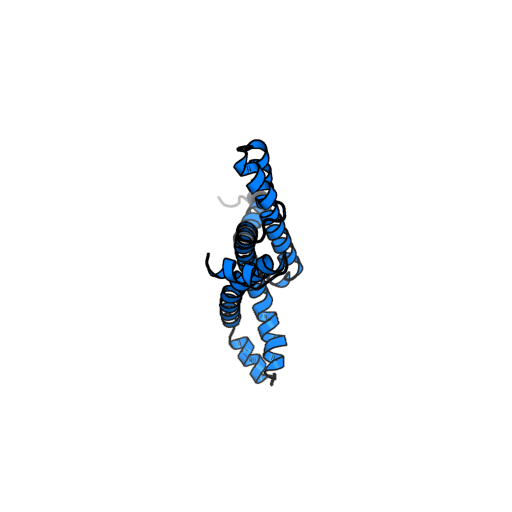E A O 1
ATOM 591 N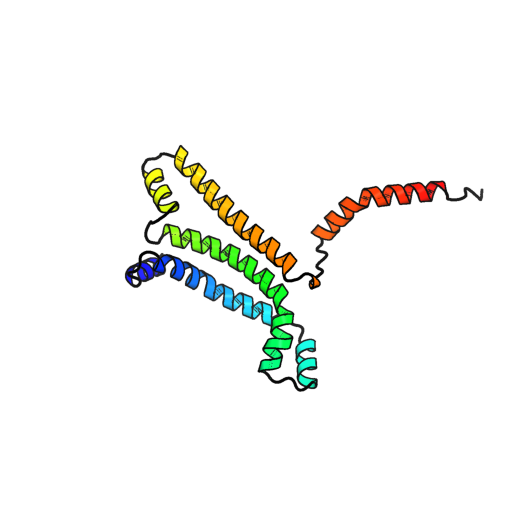 N . LEU A 1 79 ? 1.347 2.513 1.031 1.00 89.56 79 LEU A N 1
ATOM 592 C CA . LEU A 1 79 ? 2.201 1.326 1.066 1.00 89.56 79 LEU A CA 1
ATOM 593 C C . LEU A 1 79 ? 2.388 0.687 -0.313 1.00 89.56 79 LEU A C 1
ATOM 595 O O . LEU A 1 79 ? 3.476 0.196 -0.587 1.00 89.56 79 LEU A O 1
ATOM 599 N N . LEU A 1 80 ? 1.388 0.722 -1.196 1.00 87.38 80 LEU A N 1
ATOM 600 C CA . LEU A 1 80 ? 1.503 0.232 -2.575 1.00 87.38 80 LEU A CA 1
ATOM 601 C C . LEU A 1 80 ? 2.434 1.103 -3.421 1.00 87.38 80 LEU A C 1
ATOM 603 O O . LEU A 1 80 ? 3.246 0.566 -4.173 1.00 87.38 80 LEU A O 1
ATOM 607 N N . GLY A 1 81 ? 2.406 2.425 -3.234 1.00 86.94 81 GLY A N 1
ATOM 608 C CA . GLY A 1 81 ? 3.419 3.314 -3.813 1.00 86.94 81 GLY A CA 1
ATOM 609 C C . GLY A 1 81 ? 4.835 2.968 -3.334 1.00 86.94 81 GLY A C 1
ATOM 610 O O . GLY A 1 81 ? 5.791 3.005 -4.104 1.00 86.94 81 GLY A O 1
ATOM 611 N N . TRP A 1 82 ? 4.970 2.550 -2.075 1.00 88.88 82 TRP A N 1
ATOM 612 C CA . TRP A 1 82 ? 6.226 2.033 -1.525 1.00 88.88 82 TRP A CA 1
ATOM 613 C C . TRP A 1 82 ? 6.600 0.648 -2.070 1.00 88.88 82 TRP A C 1
ATOM 615 O O . TRP A 1 82 ? 7.761 0.395 -2.375 1.00 88.88 82 TRP A O 1
ATOM 625 N N . ALA A 1 83 ? 5.635 -0.252 -2.240 1.00 88.62 83 ALA A N 1
ATOM 626 C CA . ALA A 1 83 ? 5.855 -1.567 -2.833 1.00 88.62 83 ALA A CA 1
ATOM 627 C C . ALA A 1 83 ? 6.345 -1.453 -4.280 1.00 88.62 83 ALA A C 1
ATOM 629 O O . ALA A 1 83 ? 7.181 -2.243 -4.713 1.00 88.62 83 ALA A O 1
ATOM 630 N N . TRP A 1 84 ? 5.881 -0.435 -5.008 1.00 87.69 84 TRP A N 1
ATOM 631 C CA . TRP A 1 84 ? 6.320 -0.155 -6.369 1.00 87.69 84 TRP A CA 1
ATOM 632 C C . TRP A 1 84 ? 7.821 0.146 -6.463 1.00 87.69 84 TRP A C 1
ATOM 634 O O . TRP A 1 84 ? 8.500 -0.366 -7.353 1.00 87.69 84 TRP A O 1
ATOM 644 N N . THR A 1 85 ? 8.379 0.927 -5.532 1.00 87.19 85 THR A N 1
ATOM 645 C CA . THR A 1 85 ? 9.824 1.214 -5.535 1.00 87.19 85 THR A CA 1
ATOM 646 C C . THR A 1 85 ? 10.636 -0.049 -5.259 1.00 87.19 85 THR A C 1
ATOM 648 O O . THR A 1 85 ? 11.635 -0.304 -5.935 1.00 87.19 85 THR A O 1
ATOM 651 N N . TRP A 1 86 ? 10.165 -0.891 -4.336 1.00 89.00 86 TRP A N 1
ATOM 652 C CA . TRP A 1 86 ? 10.757 -2.199 -4.072 1.00 89.00 86 TRP A CA 1
ATOM 653 C C . TRP A 1 86 ? 10.647 -3.154 -5.256 1.00 89.00 86 TRP A C 1
ATOM 655 O O . TRP A 1 86 ? 11.588 -3.903 -5.492 1.00 89.00 86 TRP A O 1
ATOM 665 N N . LEU A 1 87 ? 9.556 -3.109 -6.022 1.00 86.94 87 LEU A N 1
ATOM 666 C CA . LEU A 1 87 ? 9.392 -3.902 -7.240 1.00 86.94 87 LEU A CA 1
ATOM 667 C C . LEU A 1 87 ? 10.439 -3.525 -8.291 1.00 86.94 87 LEU A C 1
ATOM 669 O O . LEU A 1 87 ? 11.080 -4.409 -8.851 1.00 86.94 87 LEU A O 1
ATOM 673 N N . VAL A 1 88 ? 10.693 -2.229 -8.496 1.00 85.12 88 VAL A N 1
ATOM 674 C CA . VAL A 1 88 ? 11.768 -1.768 -9.391 1.00 85.12 88 VAL A CA 1
ATOM 675 C C . VAL A 1 88 ? 13.138 -2.246 -8.899 1.00 85.12 88 VAL A C 1
ATOM 677 O O . VAL A 1 88 ? 13.925 -2.760 -9.687 1.00 85.12 88 VAL A O 1
ATOM 680 N N . ILE A 1 89 ? 13.427 -2.140 -7.598 1.00 84.12 89 ILE A N 1
ATOM 681 C CA . ILE A 1 89 ? 14.694 -2.627 -7.021 1.00 84.12 89 ILE A CA 1
ATOM 682 C C . ILE A 1 89 ? 14.831 -4.145 -7.193 1.00 84.12 89 ILE A C 1
ATOM 684 O O . ILE A 1 89 ? 15.890 -4.628 -7.592 1.00 84.12 89 ILE A O 1
ATOM 688 N N . ALA A 1 90 ? 13.771 -4.900 -6.907 1.00 84.12 90 ALA A N 1
ATOM 689 C CA . ALA A 1 90 ? 13.747 -6.351 -7.036 1.00 84.12 90 ALA A CA 1
ATOM 690 C C . ALA A 1 90 ? 14.008 -6.790 -8.478 1.00 84.12 90 ALA A C 1
ATOM 692 O O . ALA A 1 90 ? 14.727 -7.756 -8.716 1.00 84.12 90 ALA A O 1
ATOM 693 N N . GLU A 1 91 ? 13.475 -6.039 -9.433 1.00 82.12 91 GLU A N 1
ATOM 694 C CA . GLU A 1 91 ? 13.647 -6.294 -10.851 1.00 82.12 91 GLU A CA 1
ATOM 695 C C . GLU A 1 91 ? 15.065 -5.933 -11.351 1.00 82.12 91 GLU A C 1
ATOM 697 O O . GLU A 1 91 ? 15.582 -6.576 -12.262 1.00 82.12 91 GLU A O 1
ATOM 702 N N . LEU A 1 92 ? 15.725 -4.943 -10.736 1.00 77.81 92 LEU A N 1
ATOM 703 C CA . LEU A 1 92 ? 17.106 -4.558 -11.061 1.00 77.81 92 LEU A CA 1
ATOM 704 C C . LEU A 1 92 ? 18.161 -5.511 -10.481 1.00 77.81 92 LEU A C 1
ATOM 706 O O . LEU A 1 92 ? 19.217 -5.694 -11.088 1.00 77.81 92 LEU A O 1
ATOM 710 N N . VAL A 1 93 ? 17.910 -6.073 -9.294 1.00 76.94 93 VAL A N 1
ATOM 711 C CA . VAL A 1 93 ? 18.883 -6.918 -8.574 1.00 76.94 93 VAL A CA 1
ATOM 712 C C . VAL A 1 93 ? 18.599 -8.415 -8.732 1.00 76.94 93 VAL A C 1
ATOM 714 O O . VAL A 1 93 ? 19.504 -9.234 -8.573 1.00 76.94 93 VAL A O 1
ATOM 717 N N . GLY A 1 94 ? 17.356 -8.790 -9.035 1.00 70.31 94 GLY A N 1
ATOM 718 C CA . GLY A 1 94 ? 16.962 -10.172 -9.286 1.00 70.31 94 GLY A CA 1
ATOM 719 C C . GLY A 1 94 ? 17.581 -10.754 -10.558 1.00 70.31 94 GLY A C 1
ATOM 720 O O . GLY A 1 94 ? 18.352 -10.112 -11.273 1.00 70.31 94 GLY A O 1
ATOM 721 N N . VAL A 1 95 ? 17.222 -12.003 -10.861 1.00 65.81 95 VAL A N 1
ATOM 722 C CA . VAL A 1 95 ? 17.593 -12.624 -12.138 1.00 65.81 95 VAL A CA 1
ATOM 723 C C . VAL A 1 95 ? 17.037 -11.750 -13.263 1.00 65.81 95 VAL A C 1
ATOM 725 O O . VAL A 1 95 ? 15.831 -11.500 -13.302 1.00 65.81 95 VAL A O 1
ATOM 728 N N . LYS A 1 96 ? 17.919 -11.258 -14.148 1.00 65.75 96 LYS A N 1
ATOM 729 C CA . LYS A 1 96 ? 17.557 -10.378 -15.269 1.00 65.75 96 LYS A CA 1
ATOM 730 C C . LYS A 1 96 ? 16.682 -11.142 -16.265 1.00 65.75 96 LYS A C 1
ATOM 732 O O . LYS A 1 96 ? 17.167 -11.714 -17.234 1.00 65.75 96 LYS A O 1
ATOM 737 N N . SER A 1 97 ? 15.383 -11.164 -16.007 1.00 63.56 97 SER A N 1
ATOM 738 C CA . SER A 1 97 ? 14.350 -11.728 -16.869 1.00 63.56 97 SER A CA 1
ATOM 739 C C . SER A 1 97 ? 13.232 -10.697 -17.006 1.00 63.56 97 SER A C 1
ATOM 741 O O . SER A 1 97 ? 12.697 -10.253 -15.997 1.00 63.56 97 SER A O 1
ATOM 743 N N . GLY A 1 98 ? 12.898 -10.294 -18.238 1.00 71.56 98 GLY A N 1
ATOM 744 C CA . GLY A 1 98 ? 11.804 -9.353 -18.515 1.00 71.56 98 GLY A CA 1
ATOM 745 C C . GLY A 1 98 ? 12.228 -8.014 -19.133 1.00 71.56 98 GLY A C 1
ATOM 746 O O . GLY A 1 98 ? 13.252 -7.907 -19.813 1.00 71.56 98 GLY A O 1
ATOM 747 N N . LEU A 1 99 ? 11.395 -6.988 -18.918 1.00 67.94 99 LEU A N 1
ATOM 748 C CA . LEU A 1 99 ? 11.468 -5.669 -19.566 1.00 67.94 99 LEU A CA 1
ATOM 749 C C . LEU A 1 99 ? 12.756 -4.894 -19.217 1.00 67.94 99 LEU A C 1
ATOM 751 O O . LEU A 1 99 ? 13.379 -4.269 -20.072 1.00 67.94 99 LEU A O 1
ATOM 755 N N . THR A 1 100 ? 13.185 -4.961 -17.963 1.00 70.44 100 THR A N 1
ATOM 756 C CA . THR A 1 100 ? 14.427 -4.356 -17.438 1.00 70.44 100 THR A CA 1
ATOM 757 C C . THR A 1 100 ? 15.681 -5.146 -17.813 1.00 70.44 100 THR A C 1
ATOM 759 O O . THR A 1 100 ? 16.738 -4.551 -17.991 1.00 70.44 100 THR A O 1
ATOM 762 N N . GLY A 1 101 ? 15.590 -6.467 -17.995 1.00 71.25 101 GLY A N 1
ATOM 763 C CA . GLY A 1 101 ? 16.686 -7.258 -18.571 1.00 71.25 101 GLY A CA 1
ATOM 764 C C . GLY A 1 101 ? 16.964 -6.855 -20.024 1.00 71.25 101 GLY A C 1
ATOM 765 O O . GLY A 1 101 ? 18.118 -6.737 -20.446 1.00 71.25 101 GLY A O 1
ATOM 766 N N . PHE A 1 102 ? 15.904 -6.547 -20.777 1.00 74.31 102 PHE A N 1
ATOM 767 C CA . PHE A 1 102 ? 16.027 -5.977 -22.116 1.00 74.31 102 PHE A CA 1
ATOM 768 C C . PHE A 1 102 ? 16.605 -4.552 -22.086 1.00 74.31 102 PHE A C 1
ATOM 770 O O . PHE A 1 102 ? 17.470 -4.234 -22.903 1.00 74.31 102 PHE A O 1
ATOM 777 N N . LEU A 1 103 ? 16.199 -3.723 -21.115 1.00 76.12 103 LEU A N 1
ATOM 778 C CA . LEU A 1 103 ? 16.783 -2.396 -20.878 1.00 76.12 103 LEU A CA 1
ATOM 779 C C . LEU A 1 103 ? 18.294 -2.471 -20.630 1.00 76.12 103 LEU A C 1
ATOM 781 O O . LEU A 1 103 ? 19.044 -1.705 -21.224 1.00 76.12 103 LEU A O 1
ATOM 785 N N . ASP A 1 104 ? 18.735 -3.401 -19.786 1.00 74.38 104 ASP A N 1
ATOM 786 C CA . ASP A 1 104 ? 20.145 -3.602 -19.451 1.00 74.38 104 ASP A CA 1
ATOM 787 C C . ASP A 1 104 ? 20.966 -3.997 -20.683 1.00 74.38 104 ASP A C 1
ATOM 789 O O . ASP A 1 104 ? 21.990 -3.386 -20.986 1.00 74.38 104 ASP A O 1
ATOM 793 N N . THR A 1 105 ? 20.436 -4.938 -21.469 1.00 73.00 105 THR A N 1
ATOM 794 C CA . THR A 1 105 ? 21.071 -5.388 -22.711 1.00 73.00 105 THR A CA 1
ATOM 795 C C . THR A 1 105 ? 21.182 -4.241 -23.721 1.00 73.00 105 THR A C 1
ATOM 797 O O . THR A 1 105 ? 22.261 -3.980 -24.243 1.00 73.00 105 THR A O 1
ATOM 800 N N . GLN A 1 106 ? 20.093 -3.506 -23.990 1.00 72.69 106 GLN A N 1
ATOM 801 C CA . GLN A 1 106 ? 20.102 -2.392 -24.952 1.00 72.69 106 GLN A CA 1
ATOM 802 C C . GLN A 1 106 ? 20.886 -1.166 -24.449 1.00 72.69 106 GLN A C 1
ATOM 804 O O . GLN A 1 106 ? 21.476 -0.445 -25.257 1.00 72.69 106 GLN A O 1
ATOM 809 N N . GLY A 1 107 ? 20.924 -0.949 -23.131 1.00 69.38 107 GLY A N 1
ATOM 810 C CA . GLY A 1 107 ? 21.696 0.107 -22.478 1.00 69.38 107 GLY A CA 1
ATOM 811 C C . GLY A 1 107 ? 23.203 -0.097 -22.626 1.00 69.38 107 GLY A C 1
ATOM 812 O O . GLY A 1 107 ? 23.915 0.853 -22.952 1.00 69.38 107 GLY A O 1
ATOM 813 N N . THR A 1 108 ? 23.684 -1.340 -22.507 1.00 70.94 108 THR A N 1
ATOM 814 C CA . THR A 1 108 ? 25.086 -1.696 -22.789 1.00 70.94 108 THR A CA 1
ATOM 815 C C . THR A 1 108 ? 25.488 -1.383 -24.231 1.00 70.94 108 THR A C 1
ATOM 817 O O . THR A 1 108 ? 26.601 -0.917 -24.467 1.00 70.94 108 THR A O 1
ATOM 820 N N . PHE A 1 109 ? 24.581 -1.557 -25.198 1.00 74.06 109 PHE A N 1
ATOM 821 C CA . PHE A 1 109 ? 24.842 -1.243 -26.608 1.00 74.06 109 PHE A CA 1
ATOM 822 C C . PHE A 1 109 ? 24.679 0.248 -26.967 1.00 74.06 109 PHE A C 1
ATOM 824 O O . PHE A 1 109 ? 24.748 0.588 -28.145 1.00 74.06 109 PHE A O 1
ATOM 831 N N . ARG A 1 110 ? 24.473 1.153 -25.989 1.00 72.44 110 ARG A N 1
ATOM 832 C CA . ARG A 1 110 ? 24.246 2.606 -26.205 1.00 72.44 110 ARG A CA 1
ATOM 833 C C . ARG A 1 110 ? 23.096 2.929 -27.175 1.00 72.44 110 ARG A C 1
ATOM 835 O O . ARG A 1 110 ? 23.032 4.032 -27.714 1.00 72.44 110 ARG A O 1
ATOM 842 N N . ASN A 1 111 ? 22.137 2.015 -27.334 1.00 74.62 111 ASN A N 1
ATOM 843 C CA . ASN A 1 111 ? 20.935 2.216 -28.146 1.00 74.62 111 ASN A CA 1
ATOM 844 C C . ASN A 1 111 ? 19.875 2.996 -27.353 1.00 74.62 111 ASN A C 1
ATOM 846 O O . ASN A 1 111 ? 18.824 2.455 -27.000 1.00 74.62 111 ASN A O 1
ATOM 850 N N . PHE A 1 112 ? 20.156 4.266 -27.046 1.00 77.81 112 PHE A N 1
ATOM 851 C CA . PHE A 1 112 ? 19.281 5.107 -26.219 1.00 77.81 112 PHE A CA 1
ATOM 852 C C . PHE A 1 112 ? 17.858 5.235 -26.785 1.00 77.81 112 PHE A C 1
ATOM 854 O O . PHE A 1 112 ? 16.902 5.261 -26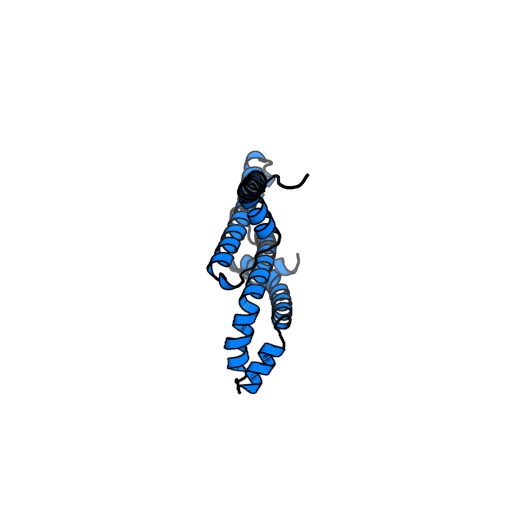.010 1.00 77.81 112 PHE A O 1
ATOM 861 N N . ASP A 1 113 ? 17.702 5.172 -28.109 1.00 81.31 113 ASP A N 1
ATOM 862 C CA . ASP A 1 113 ? 16.407 5.192 -28.805 1.00 81.31 113 ASP A CA 1
ATOM 863 C C . ASP A 1 113 ? 15.439 4.096 -28.334 1.00 81.31 113 ASP A C 1
ATOM 865 O O . ASP A 1 113 ? 14.225 4.285 -28.342 1.00 81.31 113 ASP A O 1
ATOM 869 N N . ARG A 1 114 ? 15.958 2.946 -27.882 1.00 77.94 114 ARG A N 1
ATOM 870 C CA . ARG A 1 114 ? 15.145 1.824 -27.375 1.00 77.94 114 ARG A CA 1
ATOM 871 C C . ARG A 1 114 ? 14.981 1.835 -25.857 1.00 77.94 114 ARG A C 1
ATOM 873 O O . ARG A 1 114 ? 14.040 1.240 -25.344 1.00 77.94 114 ARG A O 1
ATOM 880 N N . VAL A 1 115 ? 15.871 2.519 -25.145 1.00 81.94 115 VAL A N 1
ATOM 881 C CA . VAL A 1 115 ? 15.883 2.623 -23.677 1.00 81.94 115 VAL A CA 1
ATOM 882 C C . VAL A 1 115 ? 14.801 3.600 -23.201 1.00 81.94 115 VAL A C 1
ATOM 884 O O . VAL A 1 115 ? 14.052 3.285 -22.276 1.00 81.94 115 VAL A O 1
ATOM 887 N N . PHE A 1 116 ? 14.664 4.761 -23.853 1.00 84.19 116 PHE A N 1
ATOM 888 C CA . PHE A 1 116 ? 13.694 5.791 -23.452 1.00 84.19 116 PHE A CA 1
ATOM 889 C C . PHE A 1 116 ? 12.225 5.319 -23.445 1.00 84.19 116 PHE A C 1
ATOM 891 O O . PHE A 1 116 ? 11.548 5.549 -22.438 1.00 84.19 116 PHE A O 1
ATOM 898 N N . PRO A 1 117 ? 11.714 4.615 -24.477 1.00 86.75 117 PRO A N 1
ATOM 899 C CA . PRO A 1 117 ? 10.342 4.103 -24.474 1.00 86.75 117 PRO A CA 1
ATOM 900 C C . PRO A 1 117 ? 10.051 3.154 -23.306 1.00 86.75 117 PRO A C 1
ATOM 902 O O . PRO A 1 117 ? 8.951 3.163 -22.759 1.00 86.75 117 PRO A O 1
ATOM 905 N N . ILE A 1 118 ? 11.043 2.363 -22.886 1.00 83.62 118 ILE A N 1
ATOM 906 C CA . ILE A 1 118 ? 10.908 1.411 -21.777 1.00 83.62 118 ILE A CA 1
ATOM 907 C C . ILE A 1 118 ? 10.774 2.145 -20.440 1.00 83.62 118 ILE A C 1
ATOM 909 O O . ILE A 1 118 ? 9.918 1.795 -19.630 1.00 83.62 118 ILE A O 1
ATOM 913 N N . ILE A 1 119 ? 11.576 3.191 -20.217 1.00 85.12 119 ILE A N 1
ATOM 914 C CA . ILE A 1 119 ? 11.486 4.022 -19.006 1.00 85.12 119 ILE A CA 1
ATOM 915 C C . ILE A 1 119 ? 10.097 4.670 -18.910 1.00 85.12 119 ILE A C 1
ATOM 917 O O . ILE A 1 119 ? 9.474 4.650 -17.847 1.00 85.12 119 ILE A O 1
ATOM 921 N N . ILE A 1 120 ? 9.581 5.185 -20.030 1.00 88.19 120 ILE A N 1
ATOM 922 C CA . ILE A 1 120 ? 8.233 5.764 -20.106 1.00 88.19 120 ILE A CA 1
ATOM 923 C C . ILE A 1 120 ? 7.167 4.702 -19.797 1.00 88.19 120 ILE A C 1
ATOM 925 O O . ILE A 1 120 ? 6.263 4.957 -19.003 1.00 88.19 120 ILE A O 1
ATOM 929 N N . LEU A 1 121 ? 7.289 3.498 -20.364 1.00 87.94 121 LEU A N 1
ATOM 930 C CA . LEU A 1 121 ? 6.353 2.394 -20.134 1.00 87.94 121 LEU A CA 1
ATOM 931 C C . LEU A 1 121 ? 6.283 1.985 -18.654 1.00 87.94 121 LEU A C 1
ATOM 933 O O . LEU A 1 121 ? 5.191 1.766 -18.125 1.00 87.94 121 LEU A O 1
ATOM 937 N N . ILE A 1 122 ? 7.426 1.927 -17.964 1.00 85.56 122 ILE A N 1
ATOM 938 C CA . ILE A 1 122 ? 7.481 1.632 -16.523 1.00 85.56 122 ILE A CA 1
ATOM 939 C C . ILE A 1 122 ? 6.787 2.745 -15.724 1.00 85.56 122 ILE A C 1
ATOM 941 O O . ILE A 1 122 ? 5.989 2.451 -14.833 1.00 85.56 122 ILE A O 1
ATOM 945 N N . GLY A 1 123 ? 7.022 4.015 -16.073 1.00 85.19 123 GLY A N 1
ATOM 946 C CA . GLY A 1 123 ? 6.345 5.153 -15.443 1.00 85.19 123 GLY A CA 1
ATOM 947 C C . GLY A 1 123 ? 4.821 5.101 -15.601 1.00 85.19 123 GLY A C 1
ATOM 948 O O . GLY A 1 123 ? 4.089 5.263 -14.624 1.00 85.19 123 GLY A O 1
ATOM 949 N N . ILE A 1 124 ? 4.340 4.796 -16.810 1.00 88.12 124 ILE A N 1
ATOM 950 C CA . ILE A 1 124 ? 2.906 4.648 -17.094 1.00 88.12 124 ILE A CA 1
ATOM 951 C C . ILE A 1 124 ? 2.313 3.471 -16.317 1.00 88.12 124 ILE A C 1
ATOM 953 O O . ILE A 1 124 ? 1.231 3.602 -15.756 1.00 88.12 124 ILE A O 1
ATOM 957 N N . THR A 1 125 ? 3.016 2.340 -16.231 1.00 88.00 125 THR A N 1
ATOM 958 C CA . THR A 1 125 ? 2.526 1.153 -15.509 1.00 88.00 125 THR A CA 1
ATOM 959 C C . THR A 1 125 ? 2.310 1.452 -14.023 1.00 88.00 125 THR A C 1
ATOM 961 O O . THR A 1 125 ? 1.271 1.093 -13.463 1.00 88.00 125 THR A O 1
ATOM 964 N N . GLY A 1 126 ? 3.245 2.172 -13.394 1.00 84.06 126 GLY A N 1
ATOM 965 C CA . GLY A 1 126 ? 3.097 2.619 -12.007 1.00 84.06 126 GLY A CA 1
ATOM 966 C C . GLY A 1 126 ? 1.909 3.568 -11.827 1.00 84.06 126 GLY A C 1
ATOM 967 O O . GLY A 1 126 ? 1.096 3.378 -10.923 1.00 84.06 126 GLY A O 1
ATOM 968 N N . PHE A 1 127 ? 1.757 4.538 -12.733 1.00 84.38 127 PHE A N 1
ATOM 969 C CA . PHE A 1 127 ? 0.647 5.495 -12.704 1.00 84.38 127 PHE A CA 1
ATOM 970 C C . PHE A 1 127 ? -0.723 4.827 -12.895 1.00 84.38 127 PHE A C 1
ATOM 972 O O . PHE A 1 127 ? -1.656 5.094 -12.142 1.00 84.38 127 PHE A O 1
ATOM 979 N N . VAL A 1 128 ? -0.844 3.920 -13.867 1.00 87.94 128 VAL A N 1
ATOM 980 C CA . VAL A 1 128 ? -2.077 3.164 -14.128 1.00 87.94 128 VAL A CA 1
ATOM 981 C C . VAL A 1 128 ? -2.459 2.326 -12.912 1.00 87.94 128 VAL A C 1
ATOM 983 O O . VAL A 1 128 ? -3.628 2.302 -12.530 1.00 87.94 128 VAL A O 1
ATOM 986 N N . THR A 1 129 ? -1.482 1.686 -12.269 1.00 84.19 129 THR A N 1
ATOM 987 C CA . THR A 1 129 ? -1.731 0.883 -11.067 1.00 84.19 129 THR A CA 1
ATOM 988 C C . THR A 1 129 ? -2.273 1.751 -9.927 1.00 84.19 129 THR A C 1
ATOM 990 O O . THR A 1 129 ? -3.307 1.407 -9.353 1.00 84.19 129 THR A O 1
ATOM 993 N N . ASP A 1 130 ? -1.658 2.908 -9.640 1.00 84.31 130 ASP A N 1
ATOM 994 C CA . ASP A 1 130 ? -2.162 3.835 -8.610 1.00 84.31 130 ASP A CA 1
ATOM 995 C C . ASP A 1 130 ? -3.568 4.363 -8.939 1.00 84.31 130 ASP A C 1
ATOM 997 O O . ASP A 1 130 ? -4.429 4.443 -8.060 1.00 84.31 130 ASP A O 1
ATOM 1001 N N . GLN A 1 131 ? -3.843 4.650 -10.214 1.00 83.19 131 GLN A N 1
ATOM 1002 C CA . GLN A 1 131 ? -5.148 5.144 -10.646 1.00 83.19 131 GLN A CA 1
ATOM 1003 C C . GLN A 1 131 ? -6.255 4.088 -10.496 1.00 83.19 131 GLN A C 1
ATOM 1005 O O . GLN A 1 131 ? -7.366 4.416 -10.074 1.00 83.19 131 GLN A O 1
ATOM 1010 N N . ILE A 1 132 ? -5.958 2.820 -10.799 1.00 84.88 132 ILE A N 1
ATOM 1011 C CA . ILE A 1 132 ? -6.887 1.698 -10.598 1.00 84.88 132 ILE A CA 1
ATOM 1012 C C . ILE A 1 132 ? -7.243 1.566 -9.111 1.00 84.88 132 ILE A C 1
ATOM 1014 O O . ILE A 1 132 ? -8.415 1.434 -8.758 1.00 84.88 132 ILE A O 1
ATOM 1018 N N . LEU A 1 133 ? -6.251 1.668 -8.226 1.00 79.00 133 LEU A N 1
ATOM 1019 C CA . LEU A 1 133 ? -6.462 1.650 -6.776 1.00 79.00 133 LEU A CA 1
ATOM 1020 C C . LEU A 1 133 ? -7.283 2.853 -6.295 1.00 79.00 133 LEU A C 1
ATOM 1022 O O . LEU A 1 133 ? -8.210 2.696 -5.505 1.00 79.00 133 LEU A O 1
ATOM 1026 N N . ALA A 1 134 ? -7.008 4.054 -6.807 1.00 74.88 134 ALA A N 1
ATOM 1027 C CA . ALA A 1 134 ? -7.798 5.239 -6.481 1.00 74.88 134 ALA A CA 1
ATOM 1028 C C . ALA A 1 134 ? -9.279 5.073 -6.861 1.00 74.88 134 ALA A C 1
ATOM 1030 O O . ALA A 1 134 ? -10.161 5.514 -6.122 1.00 74.88 134 ALA A O 1
ATOM 1031 N N . TRP A 1 135 ? -9.557 4.403 -7.982 1.00 75.19 135 TRP A N 1
ATOM 1032 C CA . TRP A 1 135 ? -10.918 4.099 -8.409 1.00 75.19 135 TRP A CA 1
ATOM 1033 C C . TRP A 1 135 ? -11.610 3.094 -7.478 1.00 75.19 135 TRP A C 1
ATOM 1035 O O . TRP A 1 135 ? -12.736 3.344 -7.045 1.00 75.19 135 TRP A O 1
ATOM 1045 N N . PHE A 1 136 ? -10.925 2.013 -7.085 1.00 76.69 136 PHE A N 1
ATOM 1046 C CA . PHE A 1 136 ? -11.476 1.032 -6.142 1.00 76.69 136 PHE A CA 1
ATOM 1047 C C . PHE A 1 136 ? -11.838 1.648 -4.781 1.00 76.69 136 PHE A C 1
ATOM 1049 O O . PHE A 1 136 ? -12.843 1.253 -4.191 1.00 76.69 136 PHE A O 1
ATOM 1056 N N . HIS A 1 137 ? -11.097 2.657 -4.306 1.00 71.19 137 HIS A N 1
ATOM 1057 C CA . HIS A 1 137 ? -11.427 3.369 -3.064 1.00 71.19 137 HIS A CA 1
ATOM 1058 C C . HIS A 1 137 ? -12.853 3.939 -3.077 1.00 71.19 137 HIS A C 1
ATOM 1060 O O . HIS A 1 137 ? -13.623 3.727 -2.141 1.00 71.19 137 HIS A O 1
ATOM 1066 N N . GLY A 1 138 ? -13.207 4.646 -4.156 1.00 65.06 138 GLY A N 1
ATOM 1067 C CA . GLY A 1 138 ? -14.504 5.310 -4.287 1.00 65.06 138 GLY A CA 1
ATOM 1068 C C . GLY A 1 138 ? -15.675 4.332 -4.389 1.00 65.06 138 GLY A C 1
ATOM 1069 O O . GLY A 1 138 ? -16.796 4.689 -4.037 1.00 65.06 138 GLY A O 1
ATOM 1070 N N . VAL A 1 139 ? -15.411 3.097 -4.827 1.00 68.31 139 VAL A N 1
ATOM 1071 C CA . VAL A 1 139 ? -16.414 2.028 -4.931 1.00 68.31 139 VAL A CA 1
ATOM 1072 C C . VAL A 1 139 ? -16.631 1.334 -3.586 1.00 68.31 139 VAL A C 1
ATOM 1074 O O . VAL A 1 139 ? -17.773 1.072 -3.216 1.00 68.31 139 VAL A O 1
ATOM 1077 N N . PHE A 1 140 ? -15.559 1.039 -2.844 1.00 69.06 140 PHE A N 1
ATOM 1078 C CA . PHE A 1 140 ? -15.663 0.280 -1.595 1.00 69.06 140 PHE A CA 1
ATOM 1079 C C . PHE A 1 140 ? -16.087 1.118 -0.387 1.00 69.06 140 PHE A C 1
ATOM 1081 O O . PHE A 1 140 ? -16.667 0.542 0.525 1.00 69.06 140 PHE A O 1
ATOM 1088 N N . PHE A 1 141 ? -15.840 2.436 -0.367 1.00 68.38 141 PHE A N 1
ATOM 1089 C CA . PHE A 1 141 ? -16.093 3.291 0.807 1.00 68.38 141 PHE A CA 1
ATOM 1090 C C . PHE A 1 141 ? -16.948 4.539 0.507 1.00 68.38 141 PHE A C 1
ATOM 1092 O O . PHE A 1 141 ? -16.539 5.661 0.820 1.00 68.38 141 PHE A O 1
ATOM 1099 N N . PRO A 1 142 ? -18.161 4.397 -0.063 1.00 64.31 142 PRO A N 1
ATOM 1100 C CA . PRO A 1 142 ? -19.024 5.540 -0.372 1.00 64.31 142 PRO A CA 1
ATOM 1101 C C . PRO A 1 142 ? -19.499 6.308 0.876 1.00 64.31 142 PRO A C 1
ATOM 1103 O O . PRO A 1 142 ? -19.832 7.488 0.780 1.00 64.31 142 PRO A O 1
ATOM 1106 N N . TRP A 1 143 ? -19.509 5.671 2.055 1.00 65.00 143 TRP A N 1
ATOM 1107 C CA . TRP A 1 143 ? -19.944 6.283 3.319 1.00 65.00 143 TRP A CA 1
ATOM 1108 C C . TRP A 1 143 ? -18.889 7.177 3.978 1.00 65.00 143 TRP A C 1
ATOM 1110 O O . TRP A 1 143 ? -19.231 7.958 4.861 1.00 65.00 143 TRP A O 1
ATOM 1120 N N . GLU A 1 144 ? -17.624 7.100 3.548 1.00 64.12 144 GLU A N 1
ATOM 1121 C CA . GLU A 1 144 ? -16.542 7.931 4.095 1.00 64.12 144 GLU A CA 1
ATOM 1122 C C . GLU A 1 144 ? -16.768 9.417 3.780 1.00 64.12 144 GLU A C 1
ATOM 1124 O O . GLU A 1 144 ? -16.168 10.263 4.435 1.00 64.12 144 GLU A O 1
ATOM 1129 N N . GLY A 1 145 ? -17.636 9.753 2.807 1.00 56.78 145 GLY A N 1
ATOM 1130 C CA . GLY A 1 145 ? -18.225 11.089 2.660 1.00 56.78 145 GLY A CA 1
ATOM 1131 C C . GLY A 1 145 ? -17.225 12.241 2.772 1.00 56.78 145 GLY A C 1
ATOM 1132 O O . GLY A 1 145 ? -17.565 13.316 3.267 1.00 56.78 145 GLY A O 1
ATOM 1133 N N . LYS A 1 146 ? -15.965 12.036 2.370 1.00 51.88 146 LYS A N 1
ATOM 1134 C CA . LYS A 1 146 ? -14.924 13.049 2.504 1.00 51.88 146 LYS A CA 1
ATOM 1135 C C . LYS A 1 146 ? -15.088 14.029 1.353 1.00 51.88 146 LYS A C 1
ATOM 1137 O O . LYS A 1 146 ? -14.452 13.933 0.306 1.00 51.88 146 LYS A O 1
ATOM 1142 N N . ASN A 1 147 ? -15.933 15.026 1.598 1.00 51.50 147 ASN A N 1
ATOM 1143 C CA . ASN A 1 147 ? -15.868 16.348 0.983 1.00 51.50 147 ASN A CA 1
ATOM 1144 C C . ASN A 1 147 ? -14.495 16.982 1.295 1.00 51.50 147 ASN A C 1
ATOM 1146 O O . ASN A 1 147 ? -14.395 17.914 2.093 1.00 51.50 147 ASN A O 1
ATOM 1150 N N . GLY A 1 148 ? -13.413 16.431 0.738 1.00 53.47 148 GLY A N 1
ATOM 1151 C CA . GLY A 1 148 ? -12.069 16.975 0.868 1.00 53.47 148 GLY A CA 1
ATOM 1152 C C . GLY A 1 148 ? -12.009 18.420 0.356 1.00 53.47 148 GLY A C 1
ATOM 1153 O O . GLY A 1 148 ? -12.811 18.809 -0.493 1.00 53.47 148 GLY A O 1
ATOM 1154 N N . PRO A 1 149 ? -11.061 19.246 0.829 1.00 54.03 149 PRO A N 1
ATOM 1155 C CA . PRO A 1 149 ? -10.945 20.643 0.403 1.00 54.03 149 PRO A CA 1
ATOM 1156 C C . PRO A 1 149 ? -10.819 20.783 -1.119 1.00 54.03 149 PRO A C 1
ATOM 1158 O O . PRO A 1 149 ? -11.330 21.744 -1.679 1.00 54.03 149 PRO A O 1
ATOM 1161 N N . VAL A 1 150 ? -10.242 19.786 -1.798 1.00 57.09 150 VAL A N 1
ATOM 1162 C CA . VAL A 1 150 ? -10.166 19.715 -3.264 1.00 57.09 150 VAL A CA 1
ATOM 1163 C C . VAL A 1 150 ? -11.530 19.429 -3.898 1.00 57.09 150 VAL A C 1
ATOM 1165 O O . VAL A 1 150 ? -11.899 20.113 -4.845 1.00 57.09 150 VAL A O 1
ATOM 1168 N N . SER A 1 151 ? -12.330 18.495 -3.370 1.00 58.34 151 SER A N 1
ATOM 1169 C CA . SER A 1 151 ? -13.676 18.238 -3.904 1.00 58.34 151 SER A CA 1
ATOM 1170 C C . SER A 1 151 ? -14.651 19.367 -3.573 1.00 58.34 151 SER A C 1
ATOM 1172 O O . SER A 1 151 ? -15.496 19.685 -4.400 1.00 58.34 151 SER A O 1
ATOM 1174 N N . ARG A 1 152 ? -14.479 20.057 -2.436 1.00 57.66 152 ARG A N 1
ATOM 1175 C CA . ARG A 1 152 ? -15.168 21.320 -2.124 1.00 57.66 152 ARG A CA 1
ATOM 1176 C C . ARG A 1 152 ? -14.733 22.464 -3.028 1.00 57.66 152 ARG A C 1
ATOM 1178 O O . ARG A 1 152 ? -15.598 23.208 -3.469 1.00 57.66 152 ARG A O 1
ATOM 1185 N N . ALA A 1 153 ? -13.441 22.608 -3.318 1.00 61.72 153 ALA A N 1
ATOM 1186 C CA . ALA A 1 153 ? -12.937 23.639 -4.220 1.00 61.72 153 ALA A CA 1
ATOM 1187 C C . ALA A 1 153 ? -13.452 23.405 -5.645 1.00 61.72 153 ALA A C 1
ATOM 1189 O O . ALA A 1 153 ? -13.990 24.325 -6.251 1.00 61.72 153 ALA A O 1
ATOM 1190 N N . VAL A 1 154 ? -13.411 22.163 -6.132 1.00 62.22 154 VAL A N 1
ATOM 1191 C CA . VAL A 1 154 ? -13.961 21.773 -7.438 1.00 62.22 154 VAL A CA 1
ATOM 1192 C C . VAL A 1 154 ? -15.481 21.939 -7.465 1.00 62.22 154 VAL A C 1
ATOM 1194 O O . VAL A 1 154 ? -15.998 22.584 -8.370 1.00 62.22 154 VAL A O 1
ATOM 1197 N N . ALA A 1 155 ? -16.209 21.468 -6.449 1.00 63.50 155 ALA A N 1
ATOM 1198 C CA . ALA A 1 155 ? -17.653 21.677 -6.350 1.00 63.50 155 ALA A CA 1
ATOM 1199 C C . ALA A 1 155 ? -18.011 23.169 -6.260 1.00 63.50 155 ALA A C 1
ATOM 1201 O O . ALA A 1 155 ? -18.972 23.607 -6.889 1.00 63.50 155 ALA A O 1
ATOM 1202 N N . SER A 1 156 ? -17.227 23.978 -5.539 1.00 61.12 156 SER A N 1
ATOM 1203 C CA . SER A 1 156 ? -17.417 25.430 -5.473 1.00 61.12 156 SER A CA 1
ATOM 1204 C C . SER A 1 156 ? -17.094 26.117 -6.795 1.00 61.12 156 SER A C 1
ATOM 1206 O O . SER A 1 156 ? -17.821 27.025 -7.169 1.00 61.12 156 SER A O 1
ATOM 1208 N N . ALA A 1 157 ? -16.079 25.664 -7.534 1.00 68.88 157 ALA A N 1
ATOM 1209 C CA . ALA A 1 157 ? -15.706 26.222 -8.830 1.00 68.88 157 ALA A CA 1
ATOM 1210 C C . ALA A 1 157 ? -16.756 25.895 -9.899 1.00 68.88 157 ALA A C 1
ATOM 1212 O O . ALA A 1 157 ? -17.122 26.758 -10.690 1.00 68.88 157 ALA A O 1
ATOM 1213 N N . VAL A 1 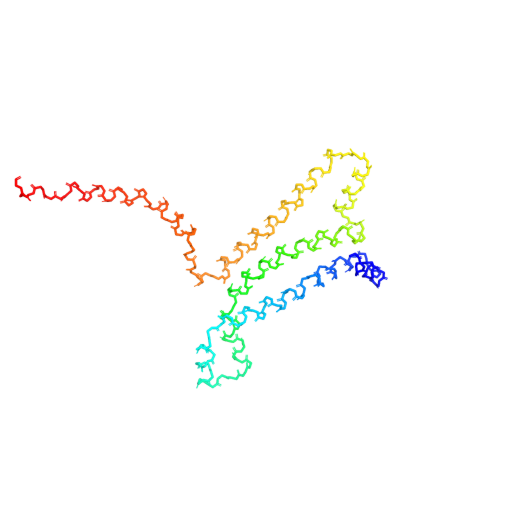158 ? -17.302 24.676 -9.871 1.00 70.69 158 VAL A N 1
ATOM 1214 C CA . VAL A 1 158 ? -18.361 24.225 -10.786 1.00 70.69 158 VAL A CA 1
ATOM 1215 C C . VAL A 1 158 ? -19.703 24.893 -10.477 1.00 70.69 158 VAL A C 1
ATOM 1217 O O . VAL A 1 158 ? -20.455 25.214 -11.392 1.00 70.69 158 VAL A O 1
ATOM 1220 N N . THR A 1 159 ? -20.015 25.149 -9.205 1.00 73.69 159 THR A N 1
ATOM 1221 C CA . THR A 1 159 ? -21.289 25.782 -8.809 1.00 73.69 159 THR A CA 1
ATOM 1222 C C . THR A 1 159 ? -21.230 27.312 -8.741 1.00 73.69 159 THR A C 1
ATOM 1224 O O . THR A 1 159 ? -22.279 27.960 -8.674 1.00 73.69 159 THR A O 1
ATOM 1227 N N . TRP A 1 160 ? -20.036 27.916 -8.806 1.00 67.31 160 TRP A N 1
ATOM 1228 C CA . TRP A 1 160 ? -19.840 29.370 -8.781 1.00 67.31 160 TRP A CA 1
ATOM 1229 C C . TRP A 1 160 ? -20.634 30.131 -9.864 1.00 67.31 160 TRP A C 1
ATOM 1231 O O . TRP A 1 160 ? -21.301 31.099 -9.493 1.00 67.31 160 TRP A O 1
ATOM 1241 N N . PRO A 1 161 ? -20.681 29.697 -11.144 1.00 72.12 161 PRO A N 1
ATOM 1242 C CA . PRO A 1 161 ? -21.398 30.421 -12.200 1.00 72.12 161 PRO A CA 1
ATOM 1243 C C . PRO A 1 161 ? -22.913 30.475 -11.971 1.00 72.12 161 PRO A C 1
ATOM 1245 O O . PRO A 1 161 ? -23.568 31.473 -12.250 1.00 72.12 161 PRO A O 1
ATOM 1248 N N . VAL A 1 162 ? -23.492 29.406 -11.422 1.00 70.38 162 VAL A N 1
ATOM 1249 C CA . VAL A 1 162 ? -24.934 29.339 -11.143 1.00 70.38 162 VAL A CA 1
ATOM 1250 C C . VAL A 1 162 ? -25.287 30.251 -9.968 1.00 70.38 162 VAL A C 1
ATOM 1252 O O . VAL A 1 162 ? -26.305 30.946 -9.979 1.00 70.38 162 VAL A O 1
ATOM 1255 N N . ARG A 1 163 ? -24.413 30.307 -8.956 1.00 68.19 163 ARG A N 1
ATOM 1256 C CA . ARG A 1 163 ? -24.633 31.124 -7.760 1.00 68.19 163 ARG A CA 1
ATOM 1257 C C . ARG A 1 163 ? -24.543 32.622 -8.052 1.00 68.19 163 ARG A C 1
ATOM 1259 O O . ARG A 1 163 ? -25.287 33.390 -7.444 1.00 68.19 163 ARG A O 1
ATOM 1266 N N . THR A 1 164 ? -23.673 33.043 -8.971 1.00 70.88 164 THR A N 1
ATOM 1267 C CA . THR A 1 164 ? -23.551 34.455 -9.373 1.00 70.88 164 THR A CA 1
ATOM 1268 C C . THR A 1 164 ? -24.759 34.931 -10.175 1.00 70.88 164 THR A C 1
ATOM 1270 O O . THR A 1 164 ? -25.236 36.035 -9.927 1.00 70.88 164 THR A O 1
ATOM 1273 N N . ILE A 1 165 ? -25.324 34.090 -11.046 1.00 71.38 165 ILE A N 1
ATOM 1274 C CA . ILE A 1 165 ? -26.537 34.421 -11.811 1.00 71.38 165 ILE A CA 1
ATOM 1275 C C . ILE A 1 165 ? -27.748 34.577 -10.880 1.00 71.38 165 ILE A C 1
ATOM 1277 O O . ILE A 1 165 ? -28.472 35.568 -10.970 1.00 71.38 165 ILE A O 1
ATOM 1281 N N . ILE A 1 166 ? -27.936 33.661 -9.924 1.00 68.69 166 ILE A N 1
ATOM 1282 C CA . ILE A 1 166 ? -29.038 33.747 -8.947 1.00 68.69 166 ILE A CA 1
ATOM 1283 C C . ILE A 1 166 ? -28.863 34.961 -8.016 1.00 68.69 166 ILE A C 1
ATOM 1285 O O . ILE A 1 166 ? -29.836 35.648 -7.701 1.00 68.69 166 ILE A O 1
ATOM 1289 N N . ALA A 1 167 ? -27.631 35.266 -7.593 1.00 68.12 167 ALA A N 1
ATOM 1290 C CA . ALA A 1 167 ? -27.341 36.448 -6.779 1.00 68.12 167 ALA A CA 1
ATOM 1291 C C . ALA A 1 167 ? -27.535 37.766 -7.554 1.00 68.12 167 ALA A C 1
ATOM 1293 O O . ALA A 1 167 ? -27.984 38.751 -6.970 1.00 68.12 167 ALA A O 1
ATOM 1294 N N . GLY A 1 168 ? -27.231 37.781 -8.855 1.00 62.59 168 GLY A N 1
ATOM 1295 C CA . GLY A 1 168 ? -27.495 38.909 -9.750 1.00 62.59 168 GLY A CA 1
ATOM 1296 C C . GLY A 1 168 ? -28.990 39.131 -9.980 1.00 62.59 168 GLY A C 1
ATOM 1297 O O . GLY A 1 168 ? -29.463 40.256 -9.859 1.00 62.59 168 GLY A O 1
ATOM 1298 N N . ALA A 1 169 ? -29.756 38.059 -10.194 1.00 61.53 169 ALA A N 1
ATOM 1299 C CA . ALA A 1 169 ? -31.208 38.129 -10.361 1.00 61.53 169 ALA A CA 1
ATOM 1300 C C . ALA A 1 169 ? -31.915 38.679 -9.109 1.00 61.53 169 ALA A C 1
ATOM 1302 O O . ALA A 1 169 ? -32.827 39.496 -9.214 1.00 61.53 169 ALA A O 1
ATOM 1303 N N . ARG A 1 170 ? -31.441 38.309 -7.911 1.00 59.50 170 ARG A N 1
ATOM 1304 C CA . ARG A 1 170 ? -32.012 38.772 -6.636 1.00 59.50 170 ARG A CA 1
ATOM 1305 C C . ARG A 1 170 ? -31.774 40.270 -6.363 1.00 59.50 170 ARG A C 1
ATOM 1307 O O . ARG A 1 170 ? -32.494 40.851 -5.559 1.00 59.50 170 ARG A O 1
ATOM 1314 N N . ARG A 1 171 ? -30.798 40.906 -7.029 1.00 59.50 171 ARG A N 1
ATOM 1315 C CA . ARG A 1 171 ? -30.566 42.364 -6.944 1.00 59.50 171 ARG A CA 1
ATOM 1316 C C . ARG A 1 171 ? -31.518 43.185 -7.814 1.00 59.50 171 ARG A C 1
ATOM 1318 O O . ARG A 1 171 ? -31.675 44.367 -7.550 1.00 59.50 171 ARG A O 1
ATOM 1325 N N . ILE A 1 172 ? -32.141 42.577 -8.823 1.00 60.50 172 ILE A N 1
ATOM 1326 C CA . ILE A 1 172 ? -33.030 43.270 -9.771 1.00 60.50 172 ILE A CA 1
ATOM 1327 C C . ILE A 1 172 ? -34.473 43.309 -9.243 1.00 60.50 172 ILE A C 1
ATOM 1329 O O . ILE A 1 172 ? -35.229 44.216 -9.565 1.00 60.50 172 ILE A O 1
ATOM 1333 N N . THR A 1 173 ? -34.850 42.359 -8.385 1.00 60.38 173 THR A N 1
ATOM 1334 C CA . THR A 1 173 ? -36.182 42.288 -7.761 1.00 60.38 173 THR A CA 1
ATOM 1335 C C . THR A 1 173 ? -36.259 42.957 -6.387 1.00 60.38 173 THR A C 1
ATOM 1337 O O . THR A 1 173 ? -37.267 42.804 -5.703 1.00 60.38 173 THR A O 1
ATOM 1340 N N . ALA A 1 174 ? -35.201 43.637 -5.934 1.00 59.59 174 ALA A N 1
ATOM 1341 C CA . ALA A 1 174 ? -35.265 44.413 -4.701 1.00 59.59 174 ALA A CA 1
ATOM 1342 C C . ALA A 1 174 ? -36.062 45.702 -4.986 1.00 59.59 174 ALA A C 1
ATOM 1344 O O . ALA A 1 174 ? -35.621 46.478 -5.835 1.00 59.59 174 ALA A O 1
ATOM 1345 N N . PRO A 1 175 ? -37.226 45.926 -4.346 1.00 60.84 175 PRO A N 1
ATOM 1346 C CA . PRO A 1 175 ? -37.994 47.147 -4.547 1.00 60.84 175 PRO A CA 1
ATOM 1347 C C . PRO A 1 175 ? -37.139 48.346 -4.134 1.00 60.84 175 PRO A C 1
ATOM 1349 O O . PRO A 1 175 ? -36.638 48.416 -3.010 1.00 60.84 175 PRO A O 1
ATOM 1352 N N . SER A 1 176 ? -36.927 49.255 -5.081 1.00 65.69 176 SER A N 1
ATOM 1353 C CA . SER A 1 176 ? -36.268 50.541 -4.885 1.00 65.69 176 SER A CA 1
ATOM 1354 C C . SER A 1 176 ? -37.216 51.488 -4.155 1.00 65.69 176 SER A C 1
ATOM 1356 O O . SER A 1 176 ? -37.708 52.439 -4.751 1.00 65.69 176 SER A O 1
ATOM 1358 N N . ASP A 1 177 ? -37.504 51.201 -2.890 1.00 61.03 177 ASP A N 1
ATOM 1359 C CA . ASP A 1 177 ? -38.333 52.062 -2.059 1.00 61.03 177 ASP A CA 1
ATOM 1360 C C . ASP A 1 177 ? -37.521 52.607 -0.881 1.00 61.03 177 ASP A C 1
ATOM 1362 O O . ASP A 1 177 ? -36.942 51.848 -0.101 1.00 61.03 177 ASP A O 1
ATOM 1366 N N . LEU A 1 178 ? -37.591 53.941 -0.756 1.00 59.78 178 LEU A N 1
ATOM 1367 C CA . LEU A 1 178 ? -37.159 54.823 0.339 1.00 59.78 178 LEU A CA 1
ATOM 1368 C C . LEU A 1 178 ? -35.742 55.426 0.224 1.00 59.78 178 LEU A C 1
ATOM 1370 O O . LEU A 1 178 ? -34.850 55.077 0.993 1.00 59.78 178 LEU A O 1
ATOM 1374 N N . THR A 1 179 ? -35.541 56.355 -0.722 1.00 49.44 179 THR A N 1
ATOM 1375 C CA . THR A 1 179 ? -35.667 57.832 -0.545 1.00 49.44 179 THR A CA 1
ATOM 1376 C C . THR A 1 179 ? -35.400 58.548 -1.861 1.00 49.44 179 THR A C 1
ATOM 1378 O O . THR A 1 179 ? -34.375 58.203 -2.493 1.00 49.44 179 THR A O 1
#

Secondary structure (DSSP, 8-state):
-HHHHHHHHH--SSSHHHHHHHHHHHHHHHHHHHHHHHTTS-HHHHHHHHHTT--HHHHIIIIIHHHHHHHHHHHHHHHHHHHHHHHHHHHHHS---SHHHHHHHHHHTT-HHHHHHHHHHHHHHHHHHHHHHHHHHHHH-GGG----HHHHHHHHHHHHHHHHHHHHHHHHSS-----

Radius of gyration: 26.41 Å; chains: 1; bounding box: 63×79×57 Å

Sequence (179 aa):
PTFSTLLVAVLSAHDAPKVALVFIGTVFQMVLVVSKTTRLLDPALLEAAQTLGAKPRQLITNVVLPGILPNLYNDLRILLGWAWTWLVIAELVGVKSGLTGFLDTQGTFRNFDRVFPIIILIGITGFVTDQILAWFHGVFFPWEGKNGPVSRAVASAVTWPVRTIIAGARRITAPSDLT